Protein AF-A0A950GRX2-F1 (afdb_monomer_lite)

Structure (mmCIF, N/CA/C/O backbone):
data_AF-A0A950GRX2-F1
#
_entry.id   AF-A0A950GRX2-F1
#
loop_
_atom_site.group_PDB
_atom_site.id
_atom_site.type_symbol
_atom_site.label_atom_id
_atom_site.label_alt_id
_atom_site.label_comp_id
_atom_site.label_asym_id
_atom_site.label_entity_id
_atom_site.label_seq_id
_atom_site.pdbx_PDB_ins_code
_atom_site.Cartn_x
_atom_site.Cartn_y
_atom_site.Cartn_z
_atom_site.occupancy
_atom_site.B_iso_or_equiv
_atom_site.auth_seq_id
_atom_site.auth_comp_id
_atom_site.auth_asym_id
_atom_site.auth_atom_id
_atom_site.pdbx_PDB_model_num
ATOM 1 N N . MET A 1 1 ? 12.929 6.395 -14.070 1.00 67.12 1 MET A N 1
ATOM 2 C CA . MET A 1 1 ? 12.232 5.324 -13.319 1.00 67.12 1 MET A CA 1
ATOM 3 C C . MET A 1 1 ? 10.762 5.224 -13.707 1.00 67.12 1 MET A C 1
ATOM 5 O O . MET A 1 1 ? 10.402 4.200 -14.261 1.00 67.12 1 MET A O 1
ATOM 9 N N . GLY A 1 2 ? 9.953 6.285 -13.572 1.00 81.31 2 GLY A N 1
ATOM 10 C CA . GLY A 1 2 ? 8.523 6.244 -13.940 1.00 81.31 2 GLY A CA 1
ATOM 11 C C . GLY A 1 2 ? 8.222 5.780 -15.376 1.00 81.31 2 GLY A C 1
ATOM 12 O O . GLY A 1 2 ? 7.438 4.858 -15.563 1.00 81.31 2 GLY A O 1
ATOM 13 N N . ARG A 1 3 ? 8.908 6.327 -16.394 1.00 85.50 3 ARG A N 1
ATOM 14 C CA . ARG A 1 3 ? 8.718 5.894 -17.800 1.00 85.50 3 ARG A CA 1
ATOM 15 C C . ARG A 1 3 ? 9.178 4.455 -18.062 1.00 85.50 3 ARG A C 1
ATOM 17 O O . ARG A 1 3 ? 8.592 3.773 -18.887 1.00 85.50 3 ARG A O 1
ATOM 24 N N . ALA A 1 4 ? 10.197 3.990 -17.337 1.00 85.31 4 ALA A N 1
ATOM 25 C CA . ALA A 1 4 ? 10.686 2.618 -17.458 1.00 85.31 4 ALA A CA 1
ATOM 26 C C . ALA A 1 4 ? 9.710 1.611 -16.824 1.00 85.31 4 ALA A C 1
ATOM 28 O O . ALA A 1 4 ? 9.517 0.528 -17.361 1.00 85.31 4 ALA A O 1
ATOM 29 N N . TRP A 1 5 ? 9.043 1.981 -15.725 1.00 85.44 5 TRP A N 1
ATOM 30 C CA . TRP A 1 5 ? 7.949 1.187 -15.157 1.00 85.44 5 TRP A CA 1
ATOM 31 C C . TRP A 1 5 ? 6.695 1.190 -16.032 1.00 85.44 5 TRP A C 1
ATOM 33 O O . TRP A 1 5 ? 6.030 0.164 -16.118 1.00 85.44 5 TRP A O 1
ATOM 43 N N . LEU A 1 6 ? 6.399 2.302 -16.712 1.00 87.06 6 LEU A N 1
ATOM 44 C CA . LEU A 1 6 ? 5.314 2.355 -17.692 1.00 87.06 6 LEU A CA 1
ATOM 45 C C . LEU A 1 6 ? 5.584 1.404 -18.870 1.00 87.06 6 LEU A C 1
ATOM 47 O O . LEU A 1 6 ? 4.718 0.612 -19.209 1.00 87.06 6 LEU A O 1
ATOM 51 N N . ALA A 1 7 ? 6.805 1.415 -19.414 1.00 86.62 7 ALA A N 1
ATOM 52 C CA . ALA A 1 7 ? 7.197 0.516 -20.501 1.00 86.62 7 ALA A CA 1
ATOM 53 C C . ALA A 1 7 ? 7.080 -0.968 -20.104 1.00 86.62 7 ALA A C 1
ATOM 55 O O . ALA A 1 7 ? 6.534 -1.762 -20.858 1.00 86.62 7 ALA A O 1
ATOM 56 N N . ILE A 1 8 ? 7.515 -1.329 -18.888 1.00 88.06 8 ILE A N 1
ATOM 57 C CA . ILE A 1 8 ? 7.373 -2.700 -18.360 1.00 88.06 8 ILE A CA 1
ATOM 58 C C . ILE A 1 8 ? 5.898 -3.093 -18.162 1.00 88.06 8 ILE A C 1
ATOM 60 O O . ILE A 1 8 ? 5.571 -4.271 -18.269 1.00 88.06 8 ILE A O 1
ATOM 64 N N . ARG A 1 9 ? 5.012 -2.136 -17.850 1.00 86.25 9 ARG A N 1
ATOM 65 C CA . ARG A 1 9 ? 3.570 -2.386 -17.694 1.00 86.25 9 ARG A CA 1
ATOM 66 C C . ARG A 1 9 ? 2.883 -2.689 -19.030 1.00 86.25 9 ARG A C 1
ATOM 68 O O . ARG A 1 9 ? 1.900 -3.422 -19.023 1.00 86.25 9 ARG A O 1
ATOM 75 N N . GLU A 1 10 ? 3.354 -2.103 -20.127 1.00 87.81 10 GLU A N 1
ATOM 76 C CA . GLU A 1 10 ? 2.793 -2.313 -21.468 1.00 87.81 10 GLU A CA 1
ATOM 77 C C . GLU A 1 10 ? 3.306 -3.613 -22.097 1.00 87.81 10 GLU A C 1
ATOM 79 O O . GLU A 1 10 ? 2.502 -4.470 -22.457 1.00 87.81 10 GLU A O 1
ATOM 84 N N . ASP A 1 11 ? 4.629 -3.779 -22.188 1.00 88.62 11 ASP A N 1
ATOM 85 C CA . ASP A 1 11 ? 5.263 -5.001 -22.688 1.00 88.62 11 ASP A CA 1
ATOM 86 C C . ASP A 1 11 ? 6.661 -5.178 -22.071 1.00 88.62 11 ASP A C 1
ATOM 88 O O . ASP A 1 11 ? 7.607 -4.421 -22.315 1.00 88.62 11 ASP A O 1
ATOM 92 N N . GLU A 1 12 ? 6.798 -6.223 -21.259 1.00 86.12 12 GLU A N 1
ATOM 93 C CA . GLU A 1 12 ? 8.041 -6.562 -20.571 1.00 86.12 12 GLU A CA 1
ATOM 94 C C . GLU A 1 12 ? 9.154 -7.014 -21.529 1.00 86.12 12 GLU A C 1
ATOM 96 O O . GLU A 1 12 ? 10.322 -6.693 -21.296 1.00 86.12 12 GLU A O 1
ATOM 101 N N . ILE A 1 13 ? 8.807 -7.737 -22.596 1.00 86.69 13 ILE A N 1
ATOM 102 C CA . ILE A 1 13 ? 9.768 -8.292 -23.558 1.00 86.69 13 ILE A CA 1
ATOM 103 C C . ILE A 1 13 ? 10.309 -7.162 -24.436 1.00 86.69 13 ILE A C 1
ATOM 105 O O . ILE A 1 13 ? 11.519 -7.062 -24.654 1.00 86.69 13 ILE A O 1
ATOM 109 N N . ALA A 1 14 ? 9.432 -6.257 -24.876 1.00 85.94 14 ALA A N 1
ATOM 110 C CA . ALA A 1 14 ? 9.841 -5.072 -25.624 1.00 85.94 14 ALA A CA 1
ATOM 111 C C . ALA A 1 14 ? 10.732 -4.144 -24.781 1.00 85.94 14 ALA A C 1
ATOM 113 O O . ALA A 1 14 ? 11.748 -3.647 -25.268 1.00 85.94 14 ALA A O 1
ATOM 114 N N . ALA A 1 15 ? 10.411 -3.941 -23.498 1.00 87.00 15 ALA A N 1
ATOM 115 C CA . ALA A 1 15 ? 11.237 -3.132 -22.603 1.00 87.00 15 ALA A CA 1
ATOM 116 C C . ALA A 1 15 ? 12.650 -3.723 -22.420 1.00 87.00 15 ALA A C 1
ATOM 118 O O . ALA A 1 15 ? 13.636 -2.981 -22.418 1.00 87.00 15 ALA A O 1
ATOM 119 N N . GLU A 1 16 ? 12.762 -5.050 -22.312 1.00 88.00 16 GLU A N 1
ATOM 120 C CA . GLU A 1 16 ? 14.050 -5.748 -22.217 1.00 88.00 16 GLU A CA 1
ATOM 121 C C . GLU A 1 16 ? 14.885 -5.585 -23.496 1.00 88.00 16 GLU A C 1
ATOM 123 O O . GLU A 1 16 ? 16.074 -5.271 -23.410 1.00 88.00 16 GLU A O 1
ATOM 128 N N . ALA A 1 17 ? 14.260 -5.686 -24.675 1.00 87.94 17 ALA A N 1
ATOM 129 C CA . ALA A 1 17 ? 14.921 -5.450 -25.962 1.00 87.94 17 ALA A CA 1
ATOM 130 C C . ALA A 1 17 ? 15.437 -4.005 -26.117 1.00 87.94 17 ALA A C 1
ATOM 132 O O . ALA A 1 17 ? 16.455 -3.772 -26.768 1.00 87.94 17 ALA A O 1
ATOM 133 N N . MET A 1 18 ? 14.784 -3.040 -25.463 1.00 88.00 18 MET A N 1
ATOM 134 C CA . MET A 1 18 ? 15.198 -1.631 -25.413 1.00 88.00 18 MET A CA 1
ATOM 135 C C . MET A 1 18 ? 16.283 -1.343 -24.354 1.00 88.00 18 MET A C 1
ATOM 137 O O . MET A 1 18 ? 16.605 -0.182 -24.095 1.00 88.00 18 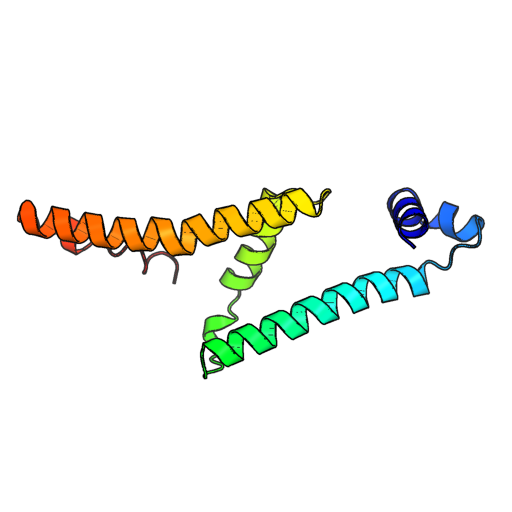MET A O 1
ATOM 141 N N . GLY A 1 19 ? 16.856 -2.376 -23.724 1.00 86.62 19 GLY A N 1
ATOM 142 C CA . GLY A 1 19 ? 17.943 -2.249 -22.747 1.00 86.62 19 GLY A CA 1
ATOM 143 C C . GLY A 1 19 ? 17.486 -1.919 -21.322 1.00 86.62 19 GLY A C 1
ATOM 144 O O . GLY A 1 19 ? 18.310 -1.566 -20.472 1.00 86.62 19 GLY A O 1
ATOM 145 N N . VAL A 1 20 ? 16.187 -2.026 -21.020 1.00 88.06 20 VAL A N 1
ATOM 146 C CA . VAL A 1 20 ? 15.652 -1.780 -19.676 1.00 88.06 20 VAL A CA 1
ATOM 147 C C . VAL A 1 20 ? 15.798 -3.036 -18.813 1.00 88.06 20 VAL A C 1
ATOM 149 O O . VAL A 1 20 ? 15.257 -4.096 -19.114 1.00 88.06 20 VAL A O 1
ATOM 152 N N . ASN A 1 21 ? 16.487 -2.923 -17.673 1.00 88.75 21 ASN A N 1
ATOM 153 C CA . ASN A 1 21 ? 16.619 -4.040 -16.734 1.00 88.75 21 ASN A CA 1
ATOM 154 C C . ASN A 1 21 ? 15.317 -4.260 -15.937 1.00 88.75 21 ASN A C 1
ATOM 156 O O . ASN A 1 21 ? 15.072 -3.604 -14.919 1.00 88.75 21 ASN A O 1
ATOM 160 N N . ARG A 1 22 ? 14.506 -5.223 -16.387 1.00 87.12 22 ARG A N 1
ATOM 161 C CA . ARG A 1 22 ? 13.232 -5.611 -15.761 1.00 87.12 22 ARG A CA 1
ATOM 162 C C . ARG A 1 22 ? 13.361 -6.108 -14.318 1.00 87.12 22 ARG A C 1
ATOM 164 O O . ARG A 1 22 ? 12.533 -5.750 -13.484 1.00 87.12 22 ARG A O 1
ATOM 171 N N . VAL A 1 23 ? 14.417 -6.860 -13.991 1.00 90.19 23 VAL A N 1
ATOM 172 C CA . VAL A 1 23 ? 14.624 -7.434 -12.647 1.00 90.19 23 VAL A CA 1
ATOM 173 C C . VAL A 1 23 ? 14.844 -6.330 -11.618 1.00 90.19 23 VAL A C 1
ATOM 175 O O . VAL A 1 23 ? 14.124 -6.260 -10.625 1.00 90.19 23 VAL A O 1
ATOM 178 N N . LYS A 1 24 ? 15.787 -5.414 -11.876 1.00 89.94 24 LYS A N 1
ATOM 179 C CA . LYS A 1 24 ? 16.073 -4.293 -10.967 1.00 89.94 24 LYS A CA 1
ATOM 180 C C . LYS A 1 24 ? 14.841 -3.419 -10.760 1.00 89.94 24 LYS A C 1
ATOM 182 O O . LYS A 1 24 ? 14.555 -3.027 -9.636 1.00 89.94 24 LYS A O 1
ATOM 187 N N . LEU A 1 25 ? 14.095 -3.130 -11.825 1.00 91.12 25 LEU A N 1
ATOM 188 C CA . LEU A 1 25 ? 12.918 -2.268 -11.736 1.00 91.12 25 LEU A CA 1
ATOM 189 C C . LEU A 1 25 ? 11.747 -2.922 -10.996 1.00 91.12 25 LEU A C 1
ATOM 191 O O . LEU A 1 25 ? 11.088 -2.227 -10.224 1.00 91.12 25 LEU A O 1
ATOM 195 N N . LYS A 1 26 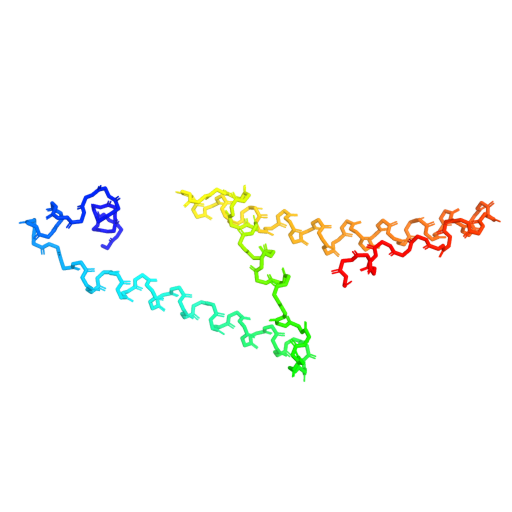? 11.516 -4.230 -11.162 1.00 89.75 26 LYS A N 1
ATOM 196 C CA . LYS A 1 26 ? 10.523 -4.976 -10.371 1.00 89.75 26 LYS A CA 1
ATOM 197 C C . LYS A 1 26 ? 10.929 -5.081 -8.899 1.00 89.75 26 LYS A C 1
ATOM 199 O O . LYS A 1 26 ? 10.094 -4.853 -8.029 1.00 89.75 26 LYS A O 1
ATOM 204 N N . LEU A 1 27 ? 12.207 -5.345 -8.613 1.00 94.50 27 LEU A N 1
ATOM 205 C CA . LEU A 1 27 ? 12.725 -5.380 -7.240 1.00 94.50 27 LEU A CA 1
ATOM 206 C C . LEU A 1 27 ? 12.623 -4.019 -6.548 1.00 94.50 27 LEU A C 1
ATOM 208 O O . LEU A 1 27 ? 12.279 -3.969 -5.374 1.00 94.50 27 LEU A O 1
ATOM 212 N N . LEU A 1 28 ? 12.867 -2.918 -7.265 1.00 93.69 28 LEU A N 1
ATOM 213 C CA . LEU A 1 28 ? 12.667 -1.574 -6.722 1.00 93.69 28 LEU A CA 1
ATOM 214 C C . LEU A 1 28 ? 11.190 -1.302 -6.419 1.00 93.69 28 LEU A C 1
ATOM 216 O O . LEU A 1 28 ? 10.886 -0.807 -5.340 1.00 93.69 28 LEU A O 1
ATOM 220 N N . ALA A 1 29 ? 10.272 -1.655 -7.325 1.00 91.06 29 ALA A N 1
ATOM 221 C CA . ALA A 1 29 ? 8.837 -1.499 -7.080 1.00 91.06 29 ALA A CA 1
ATOM 222 C C . ALA A 1 29 ? 8.374 -2.313 -5.856 1.00 91.06 29 ALA A C 1
ATOM 224 O O . ALA A 1 29 ? 7.678 -1.781 -4.991 1.00 91.06 29 ALA A O 1
ATOM 225 N N . PHE A 1 30 ? 8.822 -3.567 -5.743 1.00 93.81 30 PHE A N 1
ATOM 226 C CA . PHE A 1 30 ? 8.544 -4.417 -4.586 1.00 93.81 30 PHE A CA 1
ATOM 227 C C . PHE A 1 30 ? 9.162 -3.862 -3.297 1.00 93.81 30 PHE A C 1
ATOM 229 O O . PHE A 1 30 ? 8.473 -3.754 -2.290 1.00 93.81 30 PHE A O 1
ATOM 236 N N . GLY A 1 31 ? 10.436 -3.466 -3.326 1.00 96.31 31 GLY A N 1
ATOM 237 C CA . GLY A 1 31 ? 11.151 -2.960 -2.155 1.00 96.31 31 GLY A CA 1
ATOM 238 C C . GLY A 1 31 ? 10.560 -1.661 -1.611 1.00 96.31 31 GLY A C 1
ATOM 239 O O . GLY A 1 31 ? 10.425 -1.513 -0.401 1.00 96.31 31 GLY A O 1
ATOM 240 N N . ILE A 1 32 ? 10.140 -0.750 -2.494 1.00 94.62 32 ILE A N 1
ATOM 241 C CA . ILE A 1 32 ? 9.452 0.484 -2.096 1.00 94.62 32 ILE A CA 1
ATOM 242 C C . ILE A 1 32 ? 8.104 0.146 -1.442 1.00 94.62 32 ILE A C 1
ATOM 244 O O . ILE A 1 32 ? 7.818 0.640 -0.354 1.00 94.62 32 ILE A O 1
ATOM 248 N N . GLY A 1 33 ? 7.302 -0.730 -2.059 1.00 92.25 33 GLY A N 1
ATOM 249 C CA . GLY A 1 33 ? 6.007 -1.145 -1.507 1.00 92.25 33 GLY A CA 1
ATOM 250 C C . GLY A 1 33 ? 6.127 -1.858 -0.157 1.00 92.25 33 GLY A C 1
ATOM 251 O O . GLY A 1 33 ? 5.436 -1.499 0.795 1.00 92.25 33 GLY A O 1
ATOM 252 N N . ALA A 1 34 ? 7.048 -2.818 -0.048 1.00 95.06 34 ALA A N 1
ATOM 253 C CA . ALA A 1 34 ? 7.324 -3.546 1.188 1.00 95.06 34 ALA A CA 1
ATOM 254 C C . ALA A 1 34 ? 7.856 -2.623 2.296 1.00 95.06 34 ALA A C 1
ATOM 256 O O . ALA A 1 34 ? 7.480 -2.784 3.455 1.00 95.06 34 ALA A O 1
ATOM 257 N N . GLY A 1 35 ? 8.680 -1.630 1.942 1.00 97.31 35 GLY A N 1
ATOM 258 C CA . GLY A 1 35 ? 9.162 -0.613 2.874 1.00 97.31 35 GLY A CA 1
ATOM 259 C C . GLY A 1 35 ? 8.016 0.178 3.501 1.00 97.31 35 GLY A C 1
ATOM 260 O O . GLY A 1 35 ? 7.913 0.235 4.724 1.00 97.31 35 GLY A O 1
ATOM 261 N N . PHE A 1 36 ? 7.109 0.716 2.678 1.00 94.31 36 PHE A N 1
ATOM 262 C CA . PHE A 1 36 ? 5.940 1.443 3.180 1.00 94.31 36 PHE A CA 1
ATOM 263 C C . PHE A 1 36 ? 5.007 0.553 4.008 1.00 94.31 36 PHE A C 1
ATOM 265 O O . PHE A 1 36 ? 4.627 0.946 5.108 1.00 94.31 36 PHE A O 1
ATOM 272 N N . ALA A 1 37 ? 4.684 -0.655 3.533 1.00 91.56 37 ALA A N 1
ATOM 273 C CA . ALA A 1 37 ? 3.821 -1.586 4.262 1.00 91.56 37 ALA A CA 1
ATOM 274 C C . ALA A 1 37 ? 4.408 -1.969 5.633 1.00 91.56 37 ALA A C 1
ATOM 276 O O . ALA A 1 37 ? 3.693 -1.970 6.636 1.00 91.56 37 ALA A O 1
ATOM 277 N N . GLY A 1 38 ? 5.718 -2.229 5.690 1.00 93.38 38 GLY A N 1
ATOM 278 C CA . GLY A 1 38 ? 6.426 -2.527 6.933 1.00 93.38 38 GLY A CA 1
ATOM 279 C C . GLY A 1 38 ? 6.397 -1.355 7.913 1.00 93.38 38 GLY A C 1
ATOM 280 O O . GLY A 1 38 ? 6.058 -1.544 9.078 1.00 93.38 38 GLY A O 1
ATOM 281 N N . THR A 1 39 ? 6.685 -0.136 7.445 1.00 96.38 39 THR A N 1
ATOM 282 C CA . THR A 1 39 ? 6.609 1.070 8.283 1.00 96.38 39 THR A CA 1
ATOM 283 C C . THR A 1 39 ? 5.193 1.303 8.807 1.00 96.38 39 THR A C 1
ATOM 285 O O . THR A 1 39 ? 5.008 1.516 9.999 1.00 96.38 39 THR A O 1
ATOM 288 N N . THR A 1 40 ? 4.165 1.212 7.965 1.00 92.06 40 THR A N 1
ATOM 289 C CA . THR A 1 40 ? 2.778 1.380 8.419 1.00 92.06 40 THR A CA 1
ATOM 290 C C . THR A 1 40 ? 2.385 0.329 9.462 1.00 92.06 40 THR A C 1
ATOM 292 O O . THR A 1 40 ? 1.761 0.676 10.465 1.00 92.06 40 THR A O 1
ATOM 295 N N . GLY A 1 41 ? 2.793 -0.931 9.280 1.00 89.38 41 GLY A N 1
ATOM 296 C CA . GLY A 1 41 ? 2.531 -2.003 10.243 1.00 89.38 41 GLY A CA 1
ATOM 297 C C . GLY A 1 41 ? 3.170 -1.756 11.613 1.00 89.38 41 GLY A C 1
ATOM 298 O O . GLY A 1 41 ? 2.516 -1.950 12.639 1.00 89.38 41 GLY A O 1
ATOM 299 N N . THR A 1 42 ? 4.412 -1.262 11.658 1.00 92.00 42 THR A N 1
ATOM 300 C CA . THR A 1 42 ? 5.070 -0.940 12.937 1.00 92.00 42 THR A CA 1
ATOM 301 C C . THR A 1 42 ? 4.400 0.234 13.645 1.00 92.00 42 THR A C 1
ATOM 303 O O . THR A 1 42 ? 4.187 0.167 14.856 1.00 92.00 42 THR A O 1
ATOM 306 N N . PHE A 1 43 ? 3.990 1.273 12.908 1.00 93.50 43 PHE A N 1
ATOM 307 C CA . PHE A 1 43 ? 3.204 2.382 13.463 1.00 93.50 43 PHE A CA 1
ATOM 308 C C . PHE A 1 43 ? 1.854 1.918 14.030 1.00 93.50 43 PHE A C 1
ATOM 310 O O . PHE A 1 43 ? 1.444 2.383 15.094 1.00 93.50 43 PHE A O 1
ATOM 317 N N . TYR A 1 44 ? 1.175 0.987 13.355 1.00 88.19 44 TYR A N 1
ATOM 318 C CA . TYR A 1 44 ? -0.115 0.457 13.801 1.00 88.19 44 TYR A CA 1
ATOM 319 C C . TYR A 1 44 ? -0.005 -0.284 15.140 1.00 88.19 44 TYR A C 1
ATOM 321 O O . TYR A 1 44 ? -0.753 0.006 16.076 1.00 88.19 44 TYR A O 1
ATOM 329 N N . VAL A 1 45 ? 0.983 -1.173 15.272 1.00 91.62 45 VAL A N 1
ATOM 330 C CA . VAL A 1 45 ? 1.244 -1.893 16.529 1.00 91.62 45 VAL A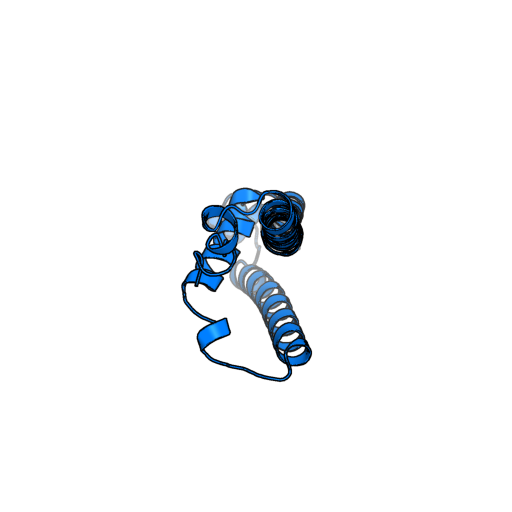 CA 1
ATOM 331 C C . VAL A 1 45 ? 1.671 -0.929 17.638 1.00 91.62 45 VAL A C 1
ATOM 333 O O . VAL A 1 45 ? 1.196 -1.042 18.767 1.00 91.62 45 VAL A O 1
ATOM 336 N N . ALA A 1 46 ? 2.504 0.069 17.325 1.00 91.56 46 ALA A N 1
ATOM 337 C CA . ALA A 1 46 ? 2.914 1.081 18.297 1.00 91.56 46 ALA A CA 1
ATOM 338 C C . ALA A 1 46 ? 1.720 1.882 18.854 1.00 91.56 46 ALA A C 1
ATOM 340 O O . ALA A 1 46 ? 1.695 2.188 20.045 1.00 91.56 46 ALA A O 1
ATOM 341 N N . LYS A 1 47 ? 0.709 2.175 18.023 1.00 88.44 47 LYS A N 1
ATOM 342 C CA . LYS A 1 47 ? -0.526 2.859 18.443 1.00 88.44 47 LYS A CA 1
ATOM 343 C C . LYS A 1 47 ? -1.393 2.005 19.368 1.00 88.44 47 LYS A C 1
ATOM 345 O O . LYS A 1 47 ? -2.075 2.553 20.229 1.00 88.44 47 LYS A O 1
ATOM 350 N N . LEU A 1 48 ? -1.409 0.690 19.174 1.00 85.50 48 LEU A N 1
ATOM 351 C CA . LEU A 1 48 ? -2.251 -0.232 19.942 1.00 85.50 48 LEU A CA 1
ATOM 352 C C . LEU A 1 48 ? -1.556 -0.781 21.193 1.00 85.50 48 LEU A C 1
ATOM 354 O O . LEU A 1 48 ? -2.224 -1.364 22.038 1.00 85.50 48 LEU A O 1
ATOM 358 N N . GLN A 1 49 ? -0.237 -0.590 21.321 1.00 87.31 49 GLN A N 1
ATOM 359 C CA . GLN A 1 49 ? 0.625 -1.063 22.419 1.00 87.31 49 GLN A CA 1
ATOM 360 C C . GLN A 1 49 ? 0.647 -2.588 22.630 1.00 87.31 49 GLN A C 1
ATOM 362 O O . GLN A 1 49 ? 1.420 -3.087 23.445 1.00 87.31 49 GLN A O 1
ATOM 367 N N . THR A 1 50 ? -0.155 -3.331 21.874 1.00 85.50 50 THR A N 1
ATOM 368 C CA . THR A 1 50 ? -0.252 -4.785 21.890 1.00 85.50 50 THR A CA 1
ATOM 369 C C . THR A 1 50 ? -0.241 -5.311 20.461 1.00 85.50 50 THR A C 1
ATOM 371 O O . THR A 1 50 ? -0.741 -4.660 19.543 1.00 85.50 50 THR A O 1
ATOM 374 N N . ALA A 1 51 ? 0.345 -6.489 20.270 1.00 85.31 51 ALA A N 1
ATOM 375 C CA . ALA A 1 51 ? 0.308 -7.228 19.017 1.00 85.31 51 ALA A CA 1
ATOM 376 C C . ALA A 1 51 ? -0.414 -8.550 19.282 1.00 85.31 51 ALA A C 1
ATOM 378 O O . ALA A 1 51 ? 0.171 -9.483 19.829 1.00 85.31 51 ALA A O 1
ATOM 379 N N . ALA A 1 52 ? -1.695 -8.595 18.924 1.00 86.31 52 ALA A N 1
ATOM 380 C CA . ALA A 1 52 ? -2.563 -9.745 19.122 1.00 86.31 52 ALA A CA 1
ATOM 381 C C . ALA A 1 52 ? -2.875 -10.390 17.751 1.00 86.31 52 ALA A C 1
ATOM 383 O O . ALA A 1 52 ? -3.096 -9.645 16.786 1.00 86.31 52 ALA A O 1
ATOM 384 N N . PRO A 1 53 ? -2.842 -11.732 17.612 1.00 83.81 53 PRO A N 1
ATOM 385 C CA . PRO A 1 53 ? -3.054 -12.413 16.328 1.00 83.81 53 PRO A CA 1
ATOM 386 C C . PRO A 1 53 ? -4.408 -12.106 15.683 1.00 83.81 53 PRO A C 1
ATOM 388 O O . PRO A 1 53 ? -4.527 -12.114 14.458 1.00 83.81 53 PRO A O 1
ATOM 391 N N . GLU A 1 54 ? -5.411 -11.786 16.499 1.00 85.31 54 GLU A N 1
ATOM 392 C CA . GLU A 1 54 ? -6.774 -11.479 16.071 1.00 85.31 54 GLU A CA 1
ATOM 393 C C . GLU A 1 54 ? -6.814 -10.235 15.166 1.00 85.31 54 GLU A C 1
ATOM 395 O O . GLU A 1 54 ? -7.630 -10.147 14.252 1.00 85.31 54 GLU A O 1
ATOM 400 N N . MET A 1 55 ? -5.866 -9.307 15.338 1.00 81.56 55 MET A N 1
ATOM 401 C CA . MET A 1 55 ? -5.790 -8.069 14.553 1.00 81.56 55 MET A CA 1
ATOM 402 C C . MET A 1 55 ? -5.260 -8.269 13.125 1.00 81.56 55 MET A C 1
ATOM 404 O O . MET A 1 55 ? -5.367 -7.366 12.297 1.00 81.56 55 MET A O 1
ATOM 408 N N . PHE A 1 56 ? -4.688 -9.438 12.821 1.00 85.56 56 PHE A N 1
ATOM 409 C CA . PHE A 1 56 ? -4.087 -9.755 11.518 1.00 85.56 56 PHE A CA 1
ATOM 410 C C . PHE A 1 56 ? -4.793 -10.920 10.814 1.00 85.56 56 PHE A C 1
ATOM 412 O O . PHE A 1 56 ? -4.211 -11.601 9.968 1.00 85.56 56 PHE A O 1
ATOM 419 N N . MET A 1 57 ? -6.060 -11.153 11.159 1.00 89.56 57 MET A N 1
ATOM 420 C CA . MET A 1 57 ? -6.864 -12.230 10.592 1.00 89.56 57 MET A CA 1
ATOM 421 C C . MET A 1 57 ? -7.185 -12.004 9.107 1.00 89.56 57 MET A C 1
ATOM 423 O O . MET A 1 57 ? -7.109 -10.897 8.566 1.00 89.56 57 MET A O 1
ATOM 427 N N . PHE A 1 58 ? -7.589 -13.085 8.436 1.00 88.56 58 PHE A N 1
ATOM 428 C CA . PHE A 1 58 ? -7.922 -13.088 7.009 1.00 88.56 58 PHE A CA 1
ATOM 429 C C . PHE A 1 58 ? -8.891 -11.966 6.567 1.00 88.56 58 PHE A C 1
ATOM 431 O O . PHE A 1 58 ? -8.603 -11.334 5.545 1.00 88.56 58 PHE A O 1
ATOM 438 N N . PRO A 1 59 ? -9.970 -11.634 7.311 1.00 88.12 59 PRO A N 1
ATOM 439 C CA . PRO A 1 59 ? -10.891 -10.564 6.918 1.00 88.12 59 PRO A CA 1
ATOM 440 C C . PRO A 1 59 ? -10.214 -9.199 6.746 1.00 88.12 59 PRO A C 1
ATOM 442 O O . PRO A 1 59 ? -10.541 -8.463 5.815 1.00 88.12 59 PRO A O 1
ATOM 445 N N . VAL A 1 60 ? -9.216 -8.881 7.576 1.00 86.62 60 VAL A N 1
ATOM 446 C CA . VAL A 1 60 ? -8.469 -7.614 7.502 1.00 86.62 60 VAL A CA 1
ATOM 447 C C . VAL A 1 60 ? -7.687 -7.532 6.190 1.00 86.62 60 VAL A C 1
ATOM 449 O O . VAL A 1 60 ? -7.695 -6.506 5.514 1.00 86.62 60 VAL A O 1
ATOM 452 N N . SER A 1 61 ? -7.068 -8.640 5.778 1.00 89.50 61 SER A N 1
ATOM 453 C CA . SER A 1 61 ? -6.315 -8.709 4.519 1.00 89.50 61 SER A CA 1
ATOM 454 C C . SER A 1 61 ? -7.227 -8.548 3.298 1.00 89.50 61 SER A C 1
ATOM 456 O O . SER A 1 61 ? -6.874 -7.846 2.350 1.00 89.50 61 SER A O 1
ATOM 458 N N . VAL A 1 62 ? -8.422 -9.151 3.330 1.00 91.56 62 VAL A N 1
ATOM 459 C CA . VAL A 1 62 ? -9.439 -8.970 2.280 1.00 91.56 62 VAL A CA 1
ATOM 460 C C . VAL A 1 62 ? -9.903 -7.517 2.229 1.00 91.56 62 VAL A C 1
ATOM 462 O O . VAL A 1 62 ? -9.967 -6.945 1.143 1.00 91.56 62 VAL A O 1
ATOM 465 N N . MET A 1 63 ? -10.151 -6.893 3.383 1.00 87.94 63 MET A N 1
ATOM 466 C CA . MET A 1 63 ? -10.563 -5.491 3.457 1.00 87.94 63 MET A CA 1
ATOM 467 C C . MET A 1 63 ? -9.533 -4.559 2.803 1.00 87.94 63 MET A C 1
ATOM 469 O O . MET A 1 63 ? -9.903 -3.698 2.009 1.00 87.94 63 MET A O 1
ATOM 473 N N . LEU A 1 64 ? -8.236 -4.772 3.052 1.00 89.12 64 LEU A N 1
ATOM 474 C CA . LEU A 1 64 ? -7.169 -3.990 2.413 1.00 89.12 64 LEU A CA 1
ATOM 475 C C . LEU A 1 64 ? -7.188 -4.116 0.881 1.00 89.12 64 LEU A C 1
ATOM 477 O O . LEU A 1 64 ? -7.009 -3.122 0.177 1.00 89.12 64 LEU A O 1
ATOM 481 N N . ILE A 1 65 ? -7.445 -5.312 0.343 1.00 91.00 65 ILE A N 1
ATOM 482 C CA . ILE A 1 65 ? -7.578 -5.509 -1.109 1.00 91.00 65 ILE A CA 1
ATOM 483 C C . ILE A 1 65 ? -8.832 -4.799 -1.633 1.00 91.00 65 ILE A C 1
ATOM 485 O O . ILE A 1 65 ? -8.765 -4.142 -2.672 1.00 91.00 65 ILE A O 1
ATOM 489 N N . VAL A 1 66 ? -9.956 -4.870 -0.914 1.00 91.06 66 VAL A N 1
ATOM 490 C CA . VAL A 1 66 ? -11.202 -4.176 -1.284 1.00 91.06 66 VAL A CA 1
ATOM 491 C C . VAL A 1 66 ? -10.991 -2.662 -1.344 1.00 91.06 66 VAL A C 1
ATOM 493 O O . VAL A 1 66 ? -11.429 -2.036 -2.308 1.00 91.06 66 VAL A O 1
ATOM 496 N N . MET A 1 67 ? -10.252 -2.081 -0.393 1.00 89.94 67 MET A N 1
ATOM 497 C CA . MET A 1 67 ? -9.872 -0.662 -0.418 1.00 89.94 67 MET A CA 1
ATOM 498 C C . MET A 1 67 ? -9.147 -0.271 -1.711 1.00 89.94 67 MET A C 1
ATOM 500 O O . MET A 1 67 ? -9.468 0.748 -2.327 1.00 89.94 67 MET A O 1
ATOM 504 N N . ILE A 1 68 ? -8.205 -1.105 -2.158 1.00 91.69 68 ILE A N 1
ATOM 505 C CA . ILE A 1 68 ? -7.424 -0.864 -3.377 1.00 91.69 68 ILE A CA 1
ATOM 506 C C . ILE A 1 68 ? -8.283 -1.041 -4.633 1.00 91.69 68 ILE A C 1
ATOM 508 O O . ILE A 1 68 ? -8.211 -0.229 -5.556 1.00 91.69 68 ILE A O 1
ATOM 512 N N . VAL A 1 69 ? -9.106 -2.090 -4.680 1.00 91.19 69 VAL A N 1
ATOM 513 C CA . VAL A 1 69 ? -9.957 -2.391 -5.838 1.00 91.19 69 VAL A CA 1
ATOM 514 C C . VAL A 1 69 ? -11.029 -1.320 -6.022 1.00 91.19 69 VAL A C 1
ATOM 516 O O . VAL A 1 69 ? -11.231 -0.869 -7.149 1.00 91.19 69 VAL A O 1
ATOM 519 N N . LEU A 1 70 ? -11.653 -0.859 -4.934 1.00 90.62 70 LEU A N 1
ATOM 520 C CA . LEU A 1 70 ? -12.667 0.196 -4.969 1.00 90.62 70 LEU A CA 1
ATOM 521 C C . LEU A 1 70 ? -12.087 1.531 -5.451 1.00 90.62 70 LEU A C 1
ATOM 523 O O . LEU A 1 70 ? -12.722 2.229 -6.237 1.00 90.62 70 LEU A O 1
ATOM 527 N N . GLY A 1 71 ? -10.864 1.867 -5.030 1.00 88.38 71 GLY A 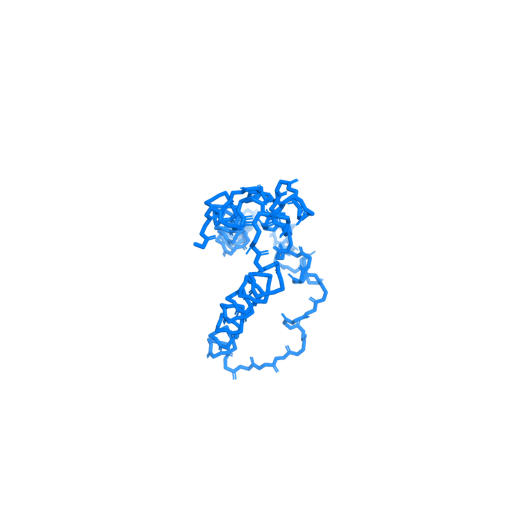N 1
ATOM 528 C CA . GLY A 1 71 ? -10.153 3.047 -5.524 1.00 88.38 71 GLY A CA 1
ATOM 529 C C . GLY A 1 71 ? -9.662 2.936 -6.977 1.00 88.38 71 GLY A C 1
ATOM 530 O O . GLY A 1 71 ? -9.371 3.948 -7.614 1.00 88.38 71 GLY A O 1
ATOM 531 N N . GLY A 1 72 ? -9.601 1.722 -7.526 1.00 89.00 72 GLY A N 1
ATOM 532 C CA . GLY A 1 72 ? -9.208 1.435 -8.903 1.00 89.00 72 GLY A CA 1
ATOM 533 C C . GLY A 1 72 ? -7.730 1.056 -9.052 1.00 89.00 72 GLY A C 1
ATOM 534 O O . GLY A 1 72 ? -6.828 1.856 -8.815 1.00 89.00 72 GLY A O 1
ATOM 535 N N . MET A 1 73 ? -7.470 -0.150 -9.573 1.00 81.06 73 MET A N 1
ATOM 536 C CA . MET A 1 73 ? -6.128 -0.760 -9.692 1.00 81.06 73 MET A CA 1
ATOM 537 C C . MET A 1 73 ? -5.127 0.001 -10.590 1.00 81.06 73 MET A C 1
ATOM 539 O O . MET A 1 73 ? -3.946 -0.337 -10.631 1.00 81.06 73 MET A O 1
ATOM 543 N N . GLY A 1 74 ? -5.583 1.003 -11.348 1.00 80.44 74 GLY A N 1
ATOM 544 C CA . GLY A 1 74 ? -4.776 1.724 -12.339 1.00 80.44 74 GLY A CA 1
ATOM 545 C C . GLY A 1 74 ? -4.275 3.106 -11.912 1.00 80.44 74 GLY A C 1
ATOM 546 O O . GLY A 1 74 ? -3.484 3.691 -12.654 1.00 80.44 74 GLY A O 1
ATOM 547 N N . SER A 1 75 ? -4.726 3.641 -10.769 1.00 86.81 75 SER A N 1
ATOM 548 C CA . SER A 1 75 ? -4.423 5.011 -10.331 1.00 86.81 75 SER A CA 1
ATOM 549 C C . SER A 1 75 ? -4.093 5.073 -8.843 1.00 86.81 75 SER A C 1
ATOM 551 O O . SER A 1 75 ? -4.928 4.758 -8.002 1.00 86.81 75 SER A O 1
ATOM 553 N N . VAL A 1 76 ? -2.897 5.571 -8.511 1.00 87.81 76 VAL A N 1
ATOM 554 C CA . VAL A 1 76 ? -2.463 5.750 -7.113 1.00 87.81 76 VAL A CA 1
ATOM 555 C C . VAL A 1 76 ? -3.393 6.708 -6.362 1.00 87.81 76 VAL A C 1
ATOM 557 O O . VAL A 1 76 ? -3.770 6.430 -5.229 1.00 87.81 76 VAL A O 1
ATOM 560 N N . ALA A 1 77 ? -3.820 7.805 -6.998 1.00 91.44 77 ALA A N 1
ATOM 561 C CA . ALA A 1 77 ? -4.739 8.763 -6.381 1.00 91.44 77 ALA A CA 1
ATOM 562 C C . ALA A 1 77 ? -6.126 8.150 -6.126 1.00 91.44 77 ALA A C 1
ATOM 564 O O . ALA A 1 77 ? -6.743 8.429 -5.101 1.00 91.44 77 ALA A O 1
ATOM 565 N N . GLY A 1 78 ? -6.587 7.281 -7.032 1.00 91.75 78 GLY A N 1
ATOM 566 C CA . GLY A 1 78 ? -7.838 6.547 -6.866 1.00 91.75 78 GLY A CA 1
ATOM 567 C C . GLY A 1 78 ? -7.785 5.597 -5.670 1.00 91.75 78 GLY A C 1
ATOM 568 O O . GLY A 1 78 ? -8.661 5.651 -4.813 1.00 91.75 78 GLY A O 1
ATOM 569 N N . VAL A 1 79 ? -6.713 4.805 -5.549 1.00 92.88 79 VAL A N 1
ATOM 570 C CA . VAL A 1 79 ? -6.479 3.906 -4.403 1.00 92.88 79 VAL A CA 1
ATOM 571 C C . VAL A 1 79 ? -6.471 4.666 -3.074 1.00 92.88 79 VAL A C 1
ATOM 573 O O . VAL A 1 79 ? -7.105 4.226 -2.120 1.00 92.88 79 VAL A O 1
ATOM 576 N N . VAL A 1 80 ? -5.806 5.826 -3.010 1.00 92.69 80 VAL A N 1
ATOM 577 C CA . VAL A 1 80 ? -5.769 6.655 -1.792 1.00 92.69 80 VAL A CA 1
ATOM 578 C C . VAL A 1 80 ? -7.163 7.165 -1.421 1.00 92.69 80 VAL A C 1
ATOM 580 O O . VAL A 1 80 ? -7.546 7.087 -0.255 1.00 92.69 80 VAL A O 1
ATOM 583 N N . LEU A 1 81 ? -7.947 7.643 -2.393 1.00 93.06 81 LEU A N 1
ATOM 584 C CA . LEU A 1 81 ? -9.324 8.074 -2.141 1.00 93.06 81 LEU A CA 1
ATOM 585 C C . LEU A 1 81 ? -10.226 6.906 -1.726 1.00 93.06 81 LE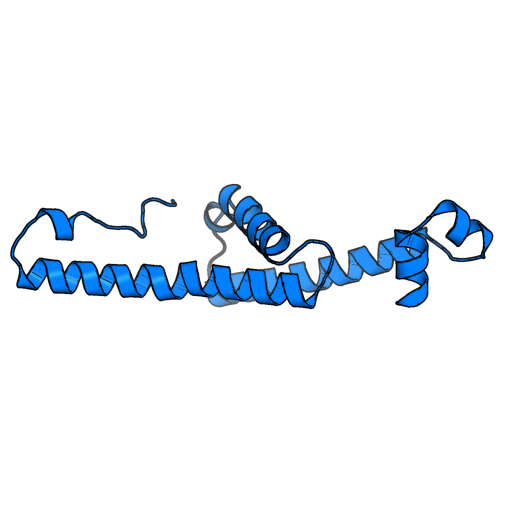U A C 1
ATOM 587 O O . LEU A 1 81 ? -10.995 7.052 -0.783 1.00 93.06 81 LEU A O 1
ATOM 591 N N . GLY A 1 82 ? -10.107 5.745 -2.375 1.00 89.56 82 GLY A N 1
ATOM 592 C CA . GLY A 1 82 ? -10.872 4.544 -2.031 1.00 89.56 82 GLY A CA 1
ATOM 593 C C . GLY A 1 82 ? -10.589 4.060 -0.608 1.00 89.56 82 GLY A C 1
ATOM 594 O O . GLY A 1 82 ? -11.522 3.800 0.152 1.00 89.56 82 GLY A O 1
ATOM 595 N N . ALA A 1 83 ? -9.312 4.026 -0.218 1.00 89.94 83 ALA A N 1
ATOM 596 C CA . ALA A 1 83 ? -8.899 3.692 1.140 1.00 89.94 83 ALA A CA 1
ATOM 597 C C . ALA A 1 83 ? -9.418 4.708 2.168 1.00 89.94 83 ALA A C 1
ATOM 599 O O . ALA A 1 83 ? -9.950 4.308 3.198 1.00 89.94 83 ALA A O 1
ATOM 600 N N . LEU A 1 84 ? -9.325 6.013 1.883 1.00 90.38 84 LEU A N 1
ATOM 601 C CA . LEU A 1 84 ? -9.843 7.054 2.776 1.00 90.38 84 LEU A CA 1
ATOM 602 C C . LEU A 1 84 ? -11.361 6.971 2.948 1.00 90.38 84 LEU A C 1
ATOM 604 O O . LEU A 1 84 ? -11.845 7.059 4.071 1.00 90.38 84 LEU A O 1
ATOM 608 N N . ILE A 1 85 ? -12.111 6.783 1.860 1.00 89.62 85 ILE A N 1
ATOM 609 C CA . ILE A 1 85 ? -13.575 6.692 1.905 1.00 89.62 85 ILE A CA 1
ATOM 610 C C . ILE A 1 85 ? -14.005 5.489 2.739 1.00 89.62 85 ILE A C 1
ATOM 612 O O . ILE A 1 85 ? -14.836 5.642 3.630 1.00 89.62 85 ILE A O 1
ATOM 616 N N . LEU A 1 86 ? -13.432 4.309 2.486 1.00 86.69 86 LEU A N 1
ATOM 617 C CA . LEU A 1 86 ? -13.788 3.113 3.245 1.00 86.69 86 LEU A CA 1
ATOM 618 C C . LEU A 1 86 ? -13.339 3.194 4.702 1.00 86.69 86 LEU A C 1
ATOM 620 O O . LEU A 1 86 ? -14.103 2.814 5.584 1.00 86.69 86 LEU A O 1
ATOM 624 N N . GLN A 1 87 ? -12.160 3.755 4.977 1.00 85.44 87 GLN A N 1
ATOM 625 C CA . GLN A 1 87 ? -11.704 3.963 6.348 1.00 85.44 87 GLN A CA 1
ATOM 626 C C . GLN A 1 87 ? -12.617 4.931 7.110 1.00 85.44 87 GLN A C 1
ATOM 628 O O . GLN A 1 87 ? -12.943 4.678 8.267 1.00 85.44 87 GLN A O 1
ATOM 633 N N . LEU A 1 88 ? -13.052 6.029 6.484 1.00 84.19 88 LEU A N 1
ATOM 634 C CA . LEU A 1 88 ? -13.996 6.971 7.091 1.00 84.19 88 LEU A CA 1
ATOM 635 C C . LEU A 1 88 ? -15.376 6.338 7.287 1.00 84.19 88 LEU A C 1
ATOM 637 O O . LEU A 1 88 ? -16.002 6.534 8.327 1.00 84.19 88 LEU A O 1
ATOM 641 N N . LEU A 1 89 ? -15.831 5.543 6.320 1.00 81.56 89 LEU A N 1
ATOM 642 C CA . LEU A 1 89 ? -17.093 4.821 6.412 1.00 81.56 89 LEU A CA 1
ATOM 643 C C . LEU A 1 89 ? -17.082 3.830 7.580 1.00 81.56 89 LEU A C 1
ATOM 645 O O . LEU A 1 89 ? -18.000 3.831 8.396 1.00 81.56 89 LEU A O 1
ATOM 649 N N . GLN A 1 90 ? -16.024 3.029 7.698 1.00 75.88 90 GLN A N 1
ATOM 650 C CA . GLN A 1 90 ? -15.919 2.022 8.747 1.00 75.88 90 GLN A CA 1
ATOM 651 C C . GLN A 1 90 ? -15.631 2.637 10.123 1.00 75.88 90 GLN A C 1
ATOM 653 O O . GLN A 1 90 ? -16.183 2.183 11.120 1.00 75.88 90 GLN A O 1
ATOM 658 N N . SER A 1 91 ? -14.779 3.663 10.197 1.00 74.00 91 SER A N 1
ATOM 659 C CA . SER A 1 91 ? -14.326 4.211 11.479 1.00 74.00 91 SER A CA 1
ATOM 660 C C . SER A 1 91 ? -15.219 5.310 12.042 1.00 74.00 91 SER A C 1
ATOM 662 O O . SER A 1 91 ? -15.274 5.431 13.256 1.00 74.00 91 SER A O 1
ATOM 664 N N . VAL A 1 92 ? -15.850 6.142 11.210 1.00 66.88 92 VAL A N 1
ATOM 665 C CA . VAL A 1 92 ? -16.598 7.324 11.679 1.00 66.88 92 VAL A CA 1
ATOM 666 C C . VAL A 1 92 ? -18.094 7.076 11.555 1.00 66.88 92 VAL A C 1
ATOM 668 O O . VAL A 1 92 ? -18.822 7.149 12.537 1.00 66.88 92 VAL A O 1
ATOM 671 N N . ILE A 1 93 ? -18.555 6.694 10.363 1.00 62.41 93 ILE A N 1
ATOM 672 C CA . ILE A 1 93 ? -19.992 6.597 10.080 1.00 62.41 93 ILE A CA 1
ATOM 673 C C . ILE A 1 93 ? -20.644 5.458 10.872 1.00 62.41 93 ILE A C 1
ATOM 675 O O . ILE A 1 93 ? -21.705 5.660 11.452 1.00 62.41 93 ILE A O 1
ATOM 679 N N . LEU A 1 94 ? -20.012 4.283 10.959 1.00 65.19 94 LEU A N 1
ATOM 680 C CA . LEU A 1 94 ? -20.575 3.169 11.734 1.00 65.19 94 LEU A CA 1
ATOM 681 C C . LEU A 1 94 ? -20.556 3.423 13.252 1.00 65.19 94 LEU A C 1
ATOM 683 O O . LEU A 1 94 ? -21.508 3.053 13.940 1.00 65.19 94 LEU A O 1
ATOM 687 N N . GLN A 1 95 ? -19.517 4.077 13.781 1.00 63.84 95 GLN A N 1
ATOM 688 C CA . GLN A 1 95 ? -19.416 4.371 15.217 1.00 63.84 95 GLN A CA 1
ATOM 689 C C . GLN A 1 95 ? -20.427 5.443 15.641 1.00 63.84 95 GLN A C 1
ATOM 691 O O . GLN A 1 95 ? -21.153 5.251 16.618 1.00 63.84 95 GLN A O 1
ATOM 696 N N . ASP A 1 96 ? -20.552 6.517 14.860 1.00 62.50 96 ASP A N 1
ATOM 697 C CA . ASP A 1 96 ? -21.495 7.600 15.144 1.00 62.50 96 ASP A CA 1
ATOM 698 C C . ASP A 1 96 ? -22.949 7.147 14.951 1.00 62.50 96 ASP A C 1
ATOM 700 O O . ASP A 1 96 ? -23.812 7.472 15.767 1.00 62.50 96 ASP A O 1
ATOM 704 N N . MET A 1 97 ? -23.241 6.344 13.918 1.00 58.88 97 MET A N 1
ATOM 705 C CA . MET A 1 97 ? -24.582 5.779 13.733 1.00 58.88 97 MET A CA 1
ATOM 706 C C . MET A 1 97 ? -24.976 4.850 14.883 1.00 58.88 97 MET A C 1
ATOM 708 O O . MET A 1 97 ? -26.135 4.872 15.288 1.00 58.88 97 MET A O 1
ATOM 712 N N . THR A 1 98 ? -24.036 4.093 15.455 1.00 63.62 98 THR A N 1
ATOM 713 C CA . THR A 1 98 ? -24.301 3.249 16.633 1.00 63.62 98 THR A CA 1
ATOM 714 C C . THR A 1 98 ? -24.695 4.111 17.838 1.00 63.62 98 THR A C 1
ATOM 716 O O . THR A 1 98 ? -25.719 3.863 18.471 1.00 63.62 98 THR A O 1
ATOM 719 N N . GLN A 1 99 ? -23.975 5.210 18.099 1.00 66.44 99 GLN A N 1
ATOM 720 C CA . GLN A 1 99 ? -24.318 6.139 19.186 1.00 66.44 99 GLN A CA 1
ATOM 721 C C . GLN A 1 99 ? -25.678 6.823 18.986 1.00 66.44 99 GLN A C 1
ATOM 723 O O . GLN A 1 99 ? -26.459 6.934 19.933 1.00 66.44 99 GLN A O 1
ATOM 728 N N . TRP A 1 100 ? -26.000 7.238 17.759 1.00 62.62 100 TRP A N 1
ATOM 729 C CA . TRP A 1 100 ? -27.308 7.811 17.435 1.00 62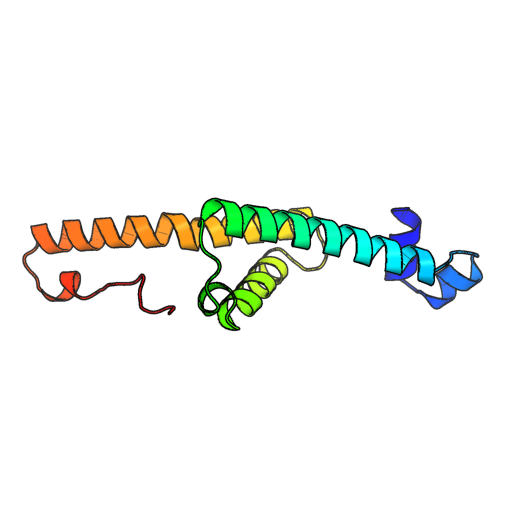.62 100 TRP A CA 1
ATOM 730 C C . TRP A 1 100 ? -28.441 6.793 17.577 1.00 62.62 100 TRP A C 1
ATOM 732 O O . TRP A 1 100 ? -29.491 7.134 18.116 1.00 62.62 100 TRP A O 1
ATOM 742 N N . VAL A 1 101 ? -28.242 5.548 17.141 1.00 67.31 101 VAL A N 1
ATOM 743 C CA . VAL A 1 101 ? -29.237 4.472 17.280 1.00 67.31 101 VAL A CA 1
ATOM 744 C C . VAL A 1 101 ? -29.501 4.157 18.755 1.00 67.31 101 VAL A C 1
ATOM 746 O O . VAL A 1 101 ? -30.662 4.012 19.137 1.00 67.31 101 VAL A O 1
ATOM 749 N N . HIS A 1 102 ? -28.472 4.156 19.608 1.00 63.66 102 HIS A N 1
ATOM 750 C CA . HIS A 1 102 ? -28.654 4.009 21.054 1.00 63.66 102 HIS A CA 1
ATOM 751 C C . HIS A 1 102 ? -29.366 5.212 21.687 1.00 63.66 102 HIS A C 1
ATOM 753 O O . HIS A 1 102 ? -30.301 5.011 22.460 1.00 63.66 102 HIS A O 1
ATOM 759 N N . ALA A 1 103 ? -29.008 6.446 21.316 1.00 66.88 103 ALA A N 1
ATOM 760 C CA . ALA A 1 103 ? -29.673 7.654 21.815 1.00 66.88 103 ALA A CA 1
ATOM 761 C C . ALA A 1 103 ? -31.154 7.723 21.388 1.00 66.88 103 ALA A C 1
ATOM 763 O O . ALA A 1 103 ? -32.028 8.054 22.188 1.00 66.88 103 ALA A O 1
ATOM 764 N N . PHE A 1 104 ? -31.471 7.344 20.147 1.00 66.44 104 PHE A N 1
ATOM 765 C CA . PHE A 1 104 ? -32.852 7.214 19.673 1.00 66.44 104 PHE A CA 1
ATOM 766 C C . PHE A 1 104 ? -33.599 6.053 20.349 1.00 66.44 104 PHE A C 1
ATOM 768 O O . PHE A 1 104 ? -34.792 6.179 20.636 1.00 66.44 104 PHE A O 1
ATOM 775 N N . GLY A 1 105 ? -32.916 4.943 20.643 1.00 63.28 105 GLY A N 1
ATOM 776 C CA . GLY A 1 105 ? -33.463 3.811 21.393 1.00 63.28 105 GLY A CA 1
ATOM 777 C C . GLY A 1 105 ? -33.805 4.155 22.847 1.00 63.28 105 GLY A C 1
ATOM 778 O O . GLY A 1 105 ? -34.848 3.735 23.348 1.00 63.28 105 GLY A O 1
ATOM 779 N N . GLU A 1 106 ? -32.985 4.975 23.512 1.00 63.22 106 GLU A N 1
ATOM 780 C CA . GLU A 1 106 ? -33.270 5.491 24.858 1.00 63.22 106 GLU A CA 1
ATOM 781 C C . GLU A 1 106 ? -34.458 6.462 24.883 1.00 63.22 106 GLU A C 1
ATOM 783 O O . GLU A 1 106 ? -35.252 6.424 25.821 1.00 63.22 106 GLU A O 1
ATOM 788 N N . LEU A 1 107 ? -34.632 7.279 23.838 1.00 64.75 107 LEU A N 1
ATOM 789 C CA . LEU A 1 107 ? -35.745 8.230 23.735 1.00 64.75 107 LEU A CA 1
ATOM 790 C C . LEU A 1 107 ? -37.086 7.577 23.356 1.00 64.75 107 LEU A C 1
ATOM 792 O O . LEU A 1 107 ? -38.138 8.094 23.724 1.00 64.75 107 LEU A O 1
ATOM 796 N N . THR A 1 108 ? -37.071 6.458 22.624 1.00 62.88 108 THR A N 1
ATOM 797 C CA . THR A 1 108 ? -38.293 5.773 22.151 1.00 62.88 108 THR A CA 1
ATOM 798 C C . THR A 1 108 ? -38.741 4.604 23.034 1.00 62.88 108 THR A C 1
ATOM 800 O O . THR A 1 108 ? -39.891 4.182 22.929 1.00 62.88 108 THR A O 1
ATOM 803 N N . GLY A 1 109 ? -37.889 4.099 23.936 1.00 61.56 109 GLY A N 1
ATOM 804 C CA . GLY A 1 109 ? -38.246 3.058 24.913 1.00 61.56 109 GLY A CA 1
ATOM 805 C C . GLY A 1 109 ? -38.453 1.653 24.326 1.00 61.56 109 GLY A C 1
ATOM 806 O O . GLY A 1 109 ? -39.019 0.792 24.995 1.00 61.56 109 GLY A O 1
ATOM 807 N N . ILE A 1 110 ? -38.012 1.407 23.089 1.00 61.00 110 ILE A N 1
ATOM 808 C CA . ILE A 1 110 ? -38.190 0.133 22.376 1.00 61.00 110 ILE A CA 1
ATOM 809 C C . ILE A 1 110 ? -36.888 -0.685 22.478 1.00 61.00 110 ILE A C 1
ATOM 811 O O . ILE A 1 110 ? -35.856 -0.281 21.943 1.00 61.00 110 ILE A O 1
ATOM 815 N N . GLU A 1 111 ? -36.928 -1.860 23.122 1.00 58.75 111 GLU A N 1
ATOM 816 C CA . GLU A 1 111 ? -35.760 -2.748 23.334 1.00 58.75 111 GLU A CA 1
ATOM 817 C C . GLU A 1 111 ? -35.072 -3.219 22.036 1.00 58.75 111 GLU A C 1
ATOM 819 O O . GLU A 1 111 ? -33.895 -3.575 22.053 1.00 58.75 111 GLU A O 1
ATOM 824 N N . PHE A 1 112 ? -35.769 -3.157 20.897 1.00 62.09 112 PHE A N 1
ATOM 825 C CA . PHE A 1 112 ? -35.257 -3.512 19.568 1.00 62.09 112 PHE A CA 1
ATOM 826 C C . PHE A 1 112 ? -34.036 -2.677 19.140 1.00 62.09 112 PHE A C 1
ATOM 828 O O . PHE A 1 112 ? -33.088 -3.214 18.574 1.00 62.09 112 PHE A O 1
ATOM 835 N N . PHE A 1 113 ? -34.015 -1.375 19.448 1.00 53.56 113 PHE A N 1
ATOM 836 C CA . PHE A 1 113 ? -32.908 -0.486 19.063 1.00 53.56 113 PHE A CA 1
ATOM 837 C C . PHE A 1 113 ? -31.712 -0.556 20.023 1.00 53.56 113 PHE A C 1
ATOM 839 O O . PHE A 1 113 ? -30.624 -0.110 19.673 1.00 53.56 113 PHE A O 1
ATOM 846 N N . LYS A 1 114 ? -31.879 -1.157 21.211 1.00 52.94 114 LYS A N 1
ATOM 847 C CA . LYS A 1 114 ? -30.767 -1.436 22.136 1.00 52.94 114 LYS A CA 1
ATOM 848 C C . LYS A 1 114 ? -29.935 -2.654 21.728 1.00 52.94 114 LYS A C 1
ATOM 850 O O . LYS A 1 114 ? -28.800 -2.755 22.170 1.00 52.94 114 LYS A O 1
ATOM 855 N N . GLN A 1 115 ? -30.480 -3.556 20.908 1.00 52.12 115 GLN A N 1
ATOM 856 C CA . GLN A 1 115 ? -29.811 -4.799 20.493 1.00 52.12 115 GLN A CA 1
ATOM 857 C C . GLN A 1 115 ? -29.089 -4.706 19.137 1.00 52.12 115 GLN A C 1
ATOM 859 O O . GLN A 1 115 ? -28.424 -5.658 18.735 1.00 52.12 115 GLN A O 1
ATOM 864 N N . LEU A 1 116 ? -29.199 -3.582 18.421 1.00 55.44 116 LEU A N 1
ATOM 865 C CA . LEU A 1 116 ? -28.499 -3.360 17.152 1.00 55.44 116 LEU A CA 1
ATOM 866 C C . LEU A 1 116 ? -27.075 -2.843 17.396 1.00 55.44 116 LEU A C 1
ATOM 868 O O . LEU A 1 116 ? -26.772 -1.679 17.148 1.00 55.44 116 LEU A O 1
ATOM 872 N N . ASP A 1 117 ? -26.197 -3.733 17.856 1.00 53.25 117 ASP A N 1
ATOM 873 C CA . ASP A 1 117 ? -24.752 -3.495 17.915 1.00 53.25 117 ASP A CA 1
ATOM 874 C C . ASP A 1 117 ? -24.135 -3.759 16.528 1.00 53.25 117 ASP A C 1
ATOM 876 O O . ASP A 1 117 ? -23.637 -4.842 16.210 1.00 53.25 117 ASP A O 1
ATOM 880 N N . LEU A 1 118 ? -24.210 -2.762 15.640 1.00 59.09 118 LEU A N 1
ATOM 881 C CA . LEU A 1 118 ? -23.718 -2.861 14.255 1.00 59.09 118 LEU A CA 1
ATOM 882 C C . LEU A 1 118 ? -22.186 -2.991 14.161 1.00 59.09 118 LEU A C 1
ATOM 884 O O . LEU A 1 118 ? -21.656 -3.288 13.090 1.00 59.09 118 LEU A O 1
ATOM 888 N N . VAL A 1 119 ? -21.485 -2.808 15.282 1.00 52.28 119 VAL A N 1
ATOM 889 C CA . VAL A 1 119 ? -20.029 -2.942 15.413 1.00 52.28 119 VAL A CA 1
ATOM 890 C C . VAL A 1 119 ? -19.595 -4.409 15.537 1.00 52.28 119 VAL A C 1
ATOM 892 O O . VAL A 1 119 ? -18.530 -4.752 15.033 1.00 52.28 119 VAL A O 1
ATOM 895 N N . GLN A 1 120 ? -20.420 -5.294 16.114 1.00 49.03 120 GLN A N 1
ATOM 896 C CA . GLN A 1 120 ? -20.063 -6.712 16.306 1.00 49.03 120 GLN A CA 1
ATOM 897 C C . GLN A 1 120 ? -20.414 -7.622 15.119 1.00 49.03 120 GLN A C 1
ATOM 899 O O . GLN A 1 120 ? -19.962 -8.758 15.079 1.00 49.03 120 GLN A O 1
ATOM 904 N N . SER A 1 121 ? -21.187 -7.164 14.125 1.00 44.12 121 SER A N 1
ATOM 905 C CA . SER A 1 121 ? -21.573 -8.032 12.989 1.00 44.12 121 SER A CA 1
ATOM 906 C C . SER A 1 121 ? -20.461 -8.273 11.952 1.00 44.12 121 SER A C 1
ATOM 908 O O . SER A 1 121 ? -20.688 -8.975 10.967 1.00 44.12 121 SER A O 1
ATOM 910 N N . ILE A 1 122 ? -19.281 -7.669 12.149 1.00 49.38 122 ILE A N 1
ATOM 911 C CA . ILE A 1 122 ? -18.113 -7.778 11.256 1.00 49.38 122 ILE A CA 1
ATOM 912 C C . ILE A 1 122 ? -16.907 -8.436 11.971 1.00 49.38 122 ILE A C 1
ATOM 914 O O . ILE A 1 122 ? -15.863 -8.620 11.344 1.00 49.38 122 ILE A O 1
ATOM 918 N N . GLU A 1 123 ? -17.040 -8.829 13.246 1.00 44.28 123 GLU A N 1
ATOM 919 C CA . GLU A 1 123 ? -16.088 -9.747 13.906 1.00 44.28 123 GLU A CA 1
ATOM 920 C C . GLU A 1 123 ? -16.437 -11.217 13.633 1.00 44.28 123 GLU A C 1
ATOM 922 O O . GLU A 1 123 ? -17.637 -11.574 13.685 1.00 44.28 123 GLU A O 1
#

Foldseek 3Di:
DVVLVVVCVVPVVVSVVVVRDPVVVVVVVVVVVVVVVVVVVVVVCVVVVDDDVVVVDPLVVVVLVQLQVCLPVPDPVSSVVSVVVVCCCLPPVLVVVLVVLVVVCVVVVDVVSVPPPVNPPSD

Secondary structure (DSSP, 8-state):
-HHHHHHHHH-HHHHHHTT--HHHHHHHHHHHHHHHHHHHHHHHHHHHS---GGGG-HHHHHHHHHHHHHH-TT-HHHHHHHHHHHHHIIIIIHHHHHHHHHHHHHHHT-GGGGS--TTGGG-

Radius of gyration: 21.54 Å; chains: 1; bounding box: 56×22×51 Å

Sequence (123 aa):
MGRAWLAIREDEIAAEAMGVNRVKLKLLAFGIGAGFAGTTGTFYVAKLQTAAPEMFMFPVSVMLIVMIVLGGMGSVAGVVLGALILQLLQSVILQDMTQWVHAFGELTGIEFFKQLDLVQSIE

pLDDT: mean 80.86, std 13.77, range [44.12, 97.31]